Protein AF-A0A5P2GDZ3-F1 (afdb_monomer_lite)

Organism: NCBI:txid2545455

Secondary structure (DSSP, 8-state):
-HHHHHHHHHHHHHHHHS-HHHHHH-TT---EEEHHHHHHHHT--HHHHHHHHHTTSS-EEEE-TTSPEEEEHHHHHHHHHT---TT-HHHHHHHHHHHHHHT-

Structure (mmCIF, N/CA/C/O backbone):
data_AF-A0A5P2GDZ3-F1
#
_entry.id   AF-A0A5P2GDZ3-F1
#
loop_
_atom_site.group_PDB
_atom_site.id
_atom_site.type_symbol
_atom_site.label_atom_id
_atom_site.label_alt_id
_atom_site.label_comp_id
_atom_site.label_asym_id
_atom_site.label_entity_id
_atom_site.label_seq_id
_atom_site.pdbx_PDB_ins_code
_atom_site.Cartn_x
_atom_site.Cartn_y
_atom_site.Cartn_z
_atom_site.occupancy
_atom_site.B_iso_or_equiv
_atom_site.auth_seq_id
_atom_site.auth_comp_id
_atom_site.auth_asym_id
_atom_site.auth_atom_id
_atom_site.pdbx_PDB_model_num
ATOM 1 N N . MET A 1 1 ? 33.727 2.755 14.720 1.00 47.72 1 MET A N 1
ATOM 2 C CA . MET A 1 1 ? 32.993 1.760 13.904 1.00 47.72 1 MET A CA 1
ATOM 3 C C . MET A 1 1 ? 32.064 0.864 14.744 1.00 47.72 1 MET A C 1
ATOM 5 O O . MET A 1 1 ? 31.130 0.315 14.182 1.00 47.72 1 MET A O 1
ATOM 9 N N . GLU A 1 2 ? 32.230 0.761 16.073 1.00 47.84 2 GLU A N 1
ATOM 10 C CA . GLU A 1 2 ? 31.393 -0.099 16.948 1.00 47.84 2 GLU A CA 1
ATOM 11 C C . GLU A 1 2 ? 30.015 0.474 17.345 1.00 47.84 2 GLU A C 1
ATOM 13 O O . GLU A 1 2 ? 29.120 -0.264 17.744 1.00 47.84 2 GLU A O 1
ATOM 18 N N . THR A 1 3 ? 29.776 1.777 17.191 1.00 56.44 3 THR A N 1
ATOM 19 C CA . THR A 1 3 ? 28.532 2.436 17.642 1.00 56.44 3 THR A CA 1
ATOM 20 C C . THR A 1 3 ? 27.351 2.309 16.675 1.00 56.44 3 THR A C 1
ATOM 22 O O . THR A 1 3 ? 26.196 2.432 17.086 1.00 56.44 3 THR A O 1
ATOM 25 N N . LEU A 1 4 ? 27.612 2.046 15.392 1.00 55.19 4 LEU A N 1
ATOM 26 C CA . LEU A 1 4 ? 26.579 1.980 14.350 1.00 55.19 4 LEU A CA 1
ATOM 27 C C . LEU A 1 4 ? 25.825 0.640 14.386 1.00 55.19 4 LEU A C 1
ATOM 29 O O . LEU A 1 4 ? 24.601 0.616 14.283 1.00 55.19 4 LEU A O 1
ATOM 33 N N . LEU A 1 5 ? 26.543 -0.456 14.655 1.00 56.50 5 LEU A N 1
ATOM 34 C CA . LEU A 1 5 ? 25.966 -1.795 14.820 1.00 56.50 5 LEU A CA 1
ATOM 35 C C . LEU A 1 5 ? 25.093 -1.899 16.079 1.00 56.50 5 LEU A C 1
ATOM 37 O O . LEU A 1 5 ? 24.018 -2.495 16.037 1.00 56.50 5 LEU A O 1
ATOM 41 N N . ILE A 1 6 ? 25.498 -1.253 17.178 1.00 61.47 6 ILE A N 1
ATOM 42 C CA . ILE A 1 6 ? 24.703 -1.202 18.415 1.00 61.47 6 ILE A CA 1
ATOM 43 C C . ILE A 1 6 ? 23.426 -0.368 18.211 1.00 61.47 6 ILE A C 1
ATOM 45 O O . ILE A 1 6 ? 22.355 -0.763 18.674 1.00 61.47 6 ILE A O 1
ATOM 49 N N . ARG A 1 7 ? 23.496 0.744 17.461 1.00 60.38 7 ARG A N 1
ATOM 50 C CA . ARG A 1 7 ? 22.313 1.546 17.091 1.00 60.38 7 ARG A CA 1
ATOM 51 C C . ARG A 1 7 ? 21.315 0.764 16.237 1.00 60.38 7 ARG A C 1
ATOM 53 O O . ARG A 1 7 ? 20.120 0.840 16.506 1.00 60.38 7 ARG A O 1
ATOM 60 N N . LEU A 1 8 ? 21.793 -0.012 15.264 1.00 63.16 8 LEU A N 1
ATOM 61 C CA . LEU A 1 8 ? 20.936 -0.852 14.420 1.00 63.16 8 LEU A CA 1
ATOM 62 C C . LEU A 1 8 ? 20.268 -1.976 15.219 1.00 63.16 8 LEU A C 1
ATOM 64 O O . LEU A 1 8 ? 19.060 -2.167 15.110 1.00 63.16 8 LEU A O 1
ATOM 68 N N . LYS A 1 9 ? 21.019 -2.652 16.095 1.00 67.38 9 LYS A N 1
ATOM 69 C CA . LYS A 1 9 ? 20.476 -3.706 16.964 1.00 67.38 9 LYS A CA 1
ATOM 70 C C . LYS A 1 9 ? 19.422 -3.168 17.938 1.00 67.38 9 LYS A C 1
ATOM 72 O O . LYS A 1 9 ? 18.405 -3.818 18.175 1.00 67.38 9 LYS A O 1
ATOM 77 N N . ASN A 1 10 ? 19.628 -1.963 18.469 1.00 64.94 10 ASN A N 1
ATOM 78 C CA . ASN A 1 10 ? 18.645 -1.306 19.331 1.00 64.94 10 ASN A CA 1
ATOM 79 C C . ASN A 1 10 ? 17.391 -0.864 18.567 1.00 64.94 10 ASN A C 1
ATOM 81 O O . ASN A 1 10 ? 16.295 -1.016 19.098 1.00 64.94 10 ASN A O 1
ATOM 85 N N . LEU A 1 11 ? 17.526 -0.384 17.328 1.00 59.91 11 LEU A N 1
ATOM 86 C CA . LEU A 1 11 ? 16.382 -0.068 16.465 1.00 59.91 11 LEU A CA 1
ATOM 87 C C . LEU A 1 11 ? 15.559 -1.319 16.144 1.00 59.91 11 LEU A C 1
ATOM 89 O O . LEU A 1 11 ? 14.341 -1.306 16.287 1.00 59.91 11 LEU A O 1
ATOM 93 N N . GLU A 1 12 ? 16.218 -2.424 15.801 1.00 64.25 12 GLU A N 1
ATOM 94 C CA . GLU A 1 12 ? 15.538 -3.690 15.520 1.00 64.25 12 GLU A CA 1
ATOM 95 C C . GLU A 1 12 ? 14.816 -4.239 16.762 1.00 64.25 12 GLU A C 1
ATOM 97 O O . GLU A 1 12 ? 13.694 -4.735 16.673 1.00 64.25 12 GLU A O 1
ATOM 102 N N . THR A 1 13 ? 15.420 -4.089 17.945 1.00 63.22 13 THR A N 1
ATOM 103 C CA . THR A 1 13 ? 14.813 -4.500 19.222 1.00 63.22 13 THR A CA 1
ATOM 104 C C . THR A 1 13 ? 13.606 -3.631 19.589 1.00 63.22 13 THR A C 1
ATOM 106 O O . THR A 1 13 ? 12.632 -4.136 20.142 1.00 63.22 13 THR A O 1
ATOM 109 N N . GLN A 1 14 ? 13.641 -2.333 19.274 1.00 57.47 14 GLN A N 1
ATOM 110 C CA . GLN A 1 14 ? 12.504 -1.433 19.482 1.00 57.47 14 GLN A CA 1
ATOM 111 C C . GLN A 1 14 ? 11.362 -1.736 18.509 1.00 57.47 14 GLN A C 1
ATOM 113 O O . GLN A 1 14 ? 10.212 -1.770 18.931 1.00 57.47 14 GLN A O 1
ATOM 118 N N . ILE A 1 15 ? 11.672 -2.055 17.250 1.00 61.81 15 ILE A N 1
ATOM 119 C CA . ILE A 1 15 ? 10.674 -2.454 16.249 1.00 61.81 15 ILE A CA 1
ATOM 120 C C . ILE A 1 15 ? 10.043 -3.807 16.611 1.00 61.81 15 ILE A C 1
ATOM 122 O O . ILE A 1 15 ? 8.830 -3.943 16.532 1.00 61.81 15 ILE A O 1
ATOM 126 N N . LYS A 1 16 ? 10.824 -4.781 17.103 1.00 58.47 16 LYS A N 1
ATOM 127 C CA . LYS A 1 16 ? 10.293 -6.064 17.609 1.00 58.47 16 LYS A CA 1
ATOM 128 C C . LYS A 1 16 ? 9.451 -5.931 18.884 1.00 58.47 16 LYS A C 1
ATOM 130 O O . LYS A 1 16 ? 8.654 -6.819 19.154 1.00 58.47 16 LYS A O 1
ATOM 135 N N . LYS A 1 17 ? 9.625 -4.858 19.667 1.00 53.56 17 LYS A N 1
ATOM 136 C CA . LYS A 1 17 ? 8.788 -4.550 20.844 1.00 53.56 17 LYS A CA 1
ATOM 137 C C . LYS A 1 17 ? 7.510 -3.783 20.506 1.00 53.56 17 LYS A C 1
ATOM 139 O O . LYS A 1 17 ? 6.624 -3.709 21.352 1.00 53.56 17 LYS A O 1
ATOM 144 N N . PHE A 1 18 ? 7.410 -3.201 19.313 1.00 52.34 18 PHE A N 1
ATOM 145 C CA . PHE A 1 18 ? 6.168 -2.612 18.833 1.00 52.34 18 PHE A CA 1
ATOM 146 C C . PHE A 1 18 ? 5.330 -3.715 18.192 1.00 52.34 18 PHE A C 1
ATOM 148 O O . PHE A 1 18 ? 5.422 -3.976 16.994 1.00 52.34 18 PHE A O 1
ATOM 155 N N . ASP A 1 19 ? 4.539 -4.381 19.035 1.00 52.94 19 ASP A N 1
ATOM 156 C CA . ASP A 1 19 ? 3.502 -5.318 18.620 1.00 52.94 19 ASP A CA 1
ATOM 157 C C . ASP A 1 19 ? 2.692 -4.712 17.471 1.00 52.94 19 ASP A C 1
ATOM 159 O O . ASP A 1 19 ? 2.032 -3.678 17.607 1.00 52.94 19 ASP A O 1
ATOM 163 N N . THR A 1 20 ? 2.733 -5.372 16.321 1.00 55.38 20 THR A N 1
ATOM 164 C CA . THR A 1 20 ? 1.900 -5.045 15.156 1.00 55.38 20 THR A CA 1
ATOM 165 C C . THR A 1 20 ? 0.409 -5.092 15.513 1.00 55.38 20 THR A C 1
ATOM 167 O O . THR A 1 20 ? -0.387 -4.342 14.946 1.00 55.38 20 THR A O 1
ATOM 170 N N . ASP A 1 21 ? 0.057 -5.864 16.542 1.00 49.62 21 ASP A N 1
ATOM 171 C CA . ASP A 1 21 ? -1.274 -5.927 17.143 1.00 49.62 21 ASP A CA 1
ATOM 172 C C . ASP A 1 21 ? -1.686 -4.630 17.858 1.00 49.62 21 ASP A C 1
ATOM 174 O O . ASP A 1 21 ? -2.870 -4.294 17.874 1.00 49.62 21 ASP A O 1
ATOM 178 N N . PHE A 1 22 ? -0.744 -3.843 18.393 1.00 51.72 22 PHE A N 1
ATOM 179 C CA . PHE A 1 22 ? -1.046 -2.548 19.017 1.00 51.72 22 PHE A CA 1
ATOM 180 C C . PHE A 1 22 ? -1.472 -1.501 17.978 1.00 51.72 22 PHE A C 1
ATOM 182 O O . PHE A 1 22 ? -2.435 -0.761 18.201 1.00 51.72 22 PHE A O 1
ATOM 189 N N . ILE A 1 23 ? -0.792 -1.476 16.824 1.00 53.12 23 ILE A N 1
ATOM 190 C CA . ILE A 1 23 ? -1.116 -0.597 15.688 1.00 53.12 23 ILE A CA 1
ATOM 191 C C . ILE A 1 23 ? -2.515 -0.912 15.154 1.00 53.12 23 ILE A C 1
ATOM 193 O O . ILE A 1 23 ? -3.278 -0.003 14.839 1.00 53.12 23 ILE A O 1
ATOM 197 N N . LEU A 1 24 ? -2.859 -2.198 15.073 1.00 53.16 24 LEU A N 1
ATOM 198 C CA . LEU A 1 24 ? -4.152 -2.637 14.557 1.00 53.16 24 LEU A CA 1
ATOM 199 C C . LEU A 1 24 ? -5.305 -2.421 15.558 1.00 53.16 24 LEU A C 1
ATOM 201 O O . LEU A 1 24 ? -6.428 -2.175 15.124 1.00 53.16 24 LEU A O 1
ATOM 205 N N . ASN A 1 25 ? -5.058 -2.464 16.877 1.00 46.34 25 ASN A N 1
ATOM 206 C CA . ASN A 1 25 ? -6.115 -2.331 17.896 1.00 46.34 25 ASN A CA 1
ATOM 207 C C . ASN A 1 25 ? -6.404 -0.899 18.365 1.00 46.34 25 ASN A C 1
ATOM 209 O O . ASN A 1 25 ? -7.489 -0.629 18.890 1.00 46.34 25 ASN A O 1
ATOM 213 N N . THR A 1 26 ? -5.477 0.044 18.203 1.00 53.44 26 THR A N 1
ATOM 214 C CA . THR A 1 26 ? -5.739 1.436 18.583 1.00 53.44 26 THR A CA 1
ATOM 215 C C . THR A 1 26 ? -6.403 2.185 17.430 1.00 53.44 26 THR A C 1
ATOM 217 O O . THR A 1 26 ? -5.747 2.646 16.503 1.00 53.44 26 THR A O 1
ATOM 220 N N . LYS A 1 27 ? -7.723 2.400 17.534 1.00 53.16 27 LYS A N 1
ATOM 221 C CA . LYS A 1 27 ? -8.564 3.190 16.598 1.00 53.16 27 LYS A CA 1
ATOM 222 C C . LYS A 1 27 ? -8.097 4.646 16.335 1.00 53.16 27 LYS A C 1
ATOM 224 O O . LYS A 1 27 ? -8.821 5.407 15.698 1.00 53.16 27 LYS A O 1
ATOM 229 N N . GLN A 1 28 ? -6.931 5.070 16.829 1.00 49.03 28 GLN A N 1
ATOM 230 C CA . GLN A 1 28 ? -6.429 6.448 16.789 1.00 49.03 28 GLN A CA 1
ATOM 231 C C . GLN A 1 28 ? -5.051 6.630 16.124 1.00 49.03 28 GLN A C 1
ATOM 233 O O . GLN A 1 28 ? -4.710 7.768 15.804 1.00 49.03 28 GLN A O 1
ATOM 238 N N . LEU A 1 29 ? -4.267 5.577 15.851 1.00 59.19 29 LEU A N 1
ATOM 239 C CA . LEU A 1 29 ? -2.925 5.740 15.271 1.00 59.19 29 LEU A CA 1
ATOM 240 C C . LEU A 1 29 ? -2.946 5.637 13.739 1.00 59.19 29 LEU A C 1
ATOM 242 O O . LEU A 1 29 ? -2.784 4.574 13.148 1.00 59.19 29 LEU A O 1
ATOM 246 N N . ARG A 1 30 ? -3.110 6.787 13.073 1.00 66.31 30 ARG A N 1
ATOM 247 C CA . ARG A 1 30 ? -2.868 6.906 11.627 1.00 66.31 30 ARG A CA 1
ATOM 248 C C . ARG A 1 30 ? -1.366 6.946 11.371 1.00 66.31 30 ARG A C 1
ATOM 250 O O . ARG A 1 30 ? -0.769 8.019 11.335 1.00 66.31 30 ARG A O 1
ATOM 257 N N . ILE A 1 31 ? -0.763 5.768 11.246 1.00 74.81 31 ILE A N 1
ATOM 258 C CA . ILE A 1 31 ? 0.649 5.632 10.889 1.00 74.81 31 ILE A CA 1
ATOM 259 C C . ILE A 1 31 ? 0.793 5.851 9.391 1.00 74.81 31 ILE A C 1
ATOM 261 O O . ILE A 1 31 ? 0.072 5.248 8.594 1.00 74.81 31 ILE A O 1
ATOM 265 N N . TYR A 1 32 ? 1.734 6.712 9.028 1.00 82.56 32 TYR A N 1
ATOM 266 C CA . TYR A 1 32 ? 2.070 6.993 7.648 1.00 82.56 32 TYR A CA 1
ATOM 267 C C . TYR A 1 32 ? 3.424 6.386 7.302 1.00 82.56 32 TYR A C 1
ATOM 269 O O . TYR A 1 32 ? 4.341 6.430 8.119 1.00 82.56 32 TYR A O 1
ATOM 277 N N . ILE A 1 33 ? 3.527 5.826 6.103 1.00 83.75 33 ILE A N 1
ATOM 278 C CA . ILE A 1 33 ? 4.743 5.218 5.570 1.00 83.75 33 ILE A CA 1
ATOM 279 C C . ILE A 1 33 ? 5.067 5.776 4.189 1.00 83.75 33 ILE A C 1
ATOM 281 O O . ILE A 1 33 ? 4.185 6.143 3.413 1.00 83.75 33 ILE A O 1
ATOM 285 N N . THR A 1 34 ? 6.350 5.824 3.880 1.00 85.62 34 THR A N 1
ATOM 286 C CA . THR A 1 34 ? 6.901 6.363 2.638 1.00 85.62 34 THR A CA 1
ATOM 287 C C . THR A 1 34 ? 6.743 5.391 1.468 1.00 85.62 34 THR A C 1
ATOM 289 O O . THR A 1 34 ? 6.576 4.184 1.652 1.00 85.62 34 THR A O 1
ATOM 292 N N . ARG A 1 35 ? 6.890 5.888 0.230 1.00 87.50 35 ARG A N 1
ATOM 293 C CA . ARG A 1 35 ? 6.934 5.049 -0.990 1.00 87.50 35 ARG A CA 1
ATOM 294 C C . ARG A 1 35 ? 7.879 3.850 -0.863 1.00 87.50 35 ARG A C 1
ATOM 296 O O . ARG A 1 35 ? 7.498 2.732 -1.196 1.00 87.50 35 ARG A O 1
ATOM 303 N N . ALA A 1 36 ? 9.095 4.079 -0.363 1.00 85.94 36 ALA A N 1
ATOM 304 C CA . ALA A 1 36 ? 10.110 3.036 -0.232 1.00 85.94 36 ALA A CA 1
ATOM 305 C C . ALA A 1 36 ? 9.678 1.926 0.739 1.00 85.94 36 ALA A C 1
ATOM 307 O O . ALA A 1 36 ? 9.947 0.750 0.499 1.00 85.94 36 ALA A O 1
ATOM 308 N N . GLU A 1 37 ? 8.984 2.283 1.818 1.00 85.88 37 GLU A N 1
ATOM 309 C CA . GLU A 1 37 ? 8.444 1.320 2.779 1.00 85.88 37 GLU A CA 1
ATOM 310 C C . GLU A 1 37 ? 7.268 0.539 2.194 1.00 85.88 37 GLU A C 1
ATOM 312 O O . GLU A 1 37 ? 7.197 -0.669 2.399 1.00 85.88 37 GLU A O 1
ATOM 317 N N . VAL A 1 38 ? 6.396 1.180 1.408 1.00 85.94 38 VAL A N 1
ATOM 318 C CA . VAL A 1 38 ? 5.294 0.495 0.709 1.00 85.94 38 VAL A CA 1
ATOM 319 C C . VAL A 1 38 ? 5.824 -0.551 -0.272 1.00 85.94 38 VAL A C 1
ATOM 321 O O . VAL A 1 38 ? 5.377 -1.696 -0.237 1.00 85.94 38 VAL A O 1
ATOM 324 N N . ILE A 1 39 ? 6.807 -0.179 -1.098 1.00 87.62 39 ILE A N 1
ATOM 325 C CA . ILE A 1 39 ? 7.484 -1.074 -2.053 1.00 87.62 39 ILE A CA 1
ATOM 326 C C . ILE A 1 39 ? 8.050 -2.297 -1.326 1.00 87.62 39 ILE A C 1
ATOM 328 O O . ILE A 1 39 ? 7.803 -3.428 -1.735 1.00 87.62 39 ILE A O 1
ATOM 332 N N . ARG A 1 40 ? 8.752 -2.084 -0.204 1.00 86.00 40 ARG A N 1
ATOM 3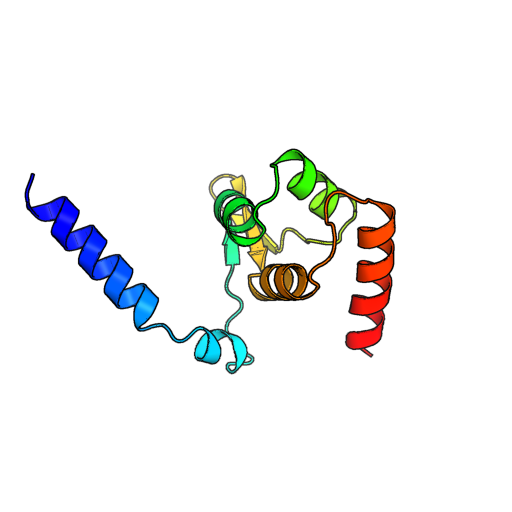33 C CA . ARG A 1 40 ? 9.320 -3.179 0.600 1.00 86.00 40 ARG A CA 1
ATOM 334 C C . ARG A 1 40 ? 8.256 -4.035 1.281 1.00 86.00 40 ARG A C 1
ATOM 336 O O . ARG A 1 40 ? 8.425 -5.242 1.370 1.00 86.00 40 ARG A O 1
ATOM 343 N N . LEU A 1 41 ? 7.184 -3.432 1.790 1.00 84.62 41 LEU A N 1
ATOM 344 C CA . LEU A 1 41 ? 6.139 -4.153 2.520 1.00 84.62 41 LEU A CA 1
ATOM 345 C C . LEU A 1 41 ? 5.279 -5.020 1.606 1.00 84.62 41 LEU A C 1
ATOM 347 O O . LEU A 1 41 ? 4.875 -6.106 2.029 1.00 84.62 41 LEU A O 1
ATOM 351 N N . LEU A 1 42 ? 4.982 -4.529 0.404 1.00 83.50 42 LEU A N 1
ATOM 352 C CA . LEU A 1 42 ? 4.168 -5.221 -0.593 1.00 83.50 42 LEU A CA 1
ATOM 353 C C . LEU A 1 42 ? 4.992 -6.080 -1.556 1.00 83.50 42 LEU A C 1
ATOM 355 O O . LEU A 1 42 ? 4.394 -6.839 -2.308 1.00 83.50 42 LEU A O 1
ATOM 359 N N . GLU A 1 43 ? 6.323 -5.961 -1.534 1.00 86.38 43 GLU A N 1
ATOM 360 C CA . GLU A 1 43 ? 7.236 -6.658 -2.451 1.00 86.38 43 GLU A CA 1
ATOM 361 C C . GLU A 1 43 ? 6.905 -6.382 -3.933 1.00 86.38 43 GLU A C 1
ATOM 363 O O . GLU A 1 43 ? 6.957 -7.265 -4.785 1.00 86.38 43 GLU A O 1
ATOM 368 N N . ILE A 1 44 ? 6.552 -5.130 -4.245 1.00 84.88 44 ILE A N 1
ATOM 369 C CA . ILE A 1 44 ? 6.158 -4.682 -5.593 1.00 84.88 44 ILE A CA 1
ATOM 370 C C . ILE A 1 44 ? 7.208 -3.762 -6.221 1.00 84.88 44 ILE A C 1
ATOM 372 O O . ILE A 1 44 ? 8.044 -3.200 -5.522 1.00 84.88 44 ILE A O 1
ATOM 376 N N . SER A 1 45 ? 7.140 -3.550 -7.539 1.00 87.88 45 SER A N 1
ATOM 377 C CA . SER A 1 45 ? 7.947 -2.529 -8.222 1.00 87.88 45 SER A CA 1
ATOM 378 C C . SER A 1 45 ? 7.404 -1.111 -8.002 1.00 87.88 45 SER A C 1
ATOM 380 O O . SER A 1 45 ? 6.238 -0.916 -7.641 1.00 87.88 45 SER A O 1
ATOM 382 N N . GLU A 1 46 ? 8.232 -0.102 -8.281 1.00 87.06 46 GLU A N 1
ATOM 383 C CA . GLU A 1 46 ? 7.798 1.299 -8.255 1.00 87.06 46 GLU A CA 1
ATOM 384 C C . GLU A 1 46 ? 6.675 1.582 -9.270 1.00 87.06 46 GLU A C 1
ATOM 386 O O . GLU A 1 46 ? 5.701 2.254 -8.930 1.00 87.06 46 GLU A O 1
ATOM 391 N N . ASP A 1 47 ? 6.731 0.972 -10.459 1.00 86.94 47 ASP A N 1
ATOM 392 C CA . ASP A 1 47 ? 5.671 1.075 -11.472 1.00 86.94 47 ASP A CA 1
ATOM 393 C C . ASP A 1 47 ? 4.320 0.559 -10.954 1.00 86.94 47 ASP A C 1
ATOM 395 O O . ASP A 1 47 ? 3.263 1.140 -11.215 1.00 86.94 47 ASP A O 1
ATOM 399 N N . THR A 1 48 ? 4.349 -0.523 -10.174 1.00 83.94 48 THR A N 1
ATOM 400 C CA . THR A 1 48 ? 3.148 -1.121 -9.575 1.00 83.94 48 THR A CA 1
ATOM 401 C C . THR A 1 48 ? 2.577 -0.222 -8.489 1.00 83.94 48 THR A C 1
ATOM 403 O O . THR A 1 48 ? 1.362 -0.023 -8.415 1.00 83.94 48 THR A O 1
ATOM 406 N N . LEU A 1 49 ? 3.444 0.386 -7.673 1.00 86.88 49 LEU A N 1
ATOM 407 C CA . LEU A 1 49 ? 3.017 1.399 -6.714 1.00 86.88 49 LEU A CA 1
ATOM 408 C C . LEU A 1 49 ? 2.354 2.582 -7.432 1.00 86.88 49 LEU A C 1
ATOM 410 O O . LEU A 1 49 ? 1.279 3.021 -7.025 1.00 86.88 49 LEU A O 1
ATOM 414 N N . ASP A 1 50 ? 2.924 3.056 -8.536 1.00 85.69 50 ASP A N 1
ATOM 415 C CA . ASP A 1 50 ? 2.340 4.149 -9.312 1.00 85.69 50 ASP A CA 1
ATOM 416 C C . ASP A 1 50 ? 0.994 3.781 -9.943 1.00 85.69 50 ASP A C 1
ATOM 418 O O . ASP A 1 50 ? 0.093 4.622 -9.987 1.00 85.69 50 ASP A O 1
ATOM 422 N N . LEU A 1 51 ? 0.796 2.530 -10.366 1.00 84.38 51 LEU A N 1
ATOM 423 C CA . LEU A 1 51 ? -0.511 2.027 -10.801 1.00 84.38 51 LEU A CA 1
ATOM 424 C C . LEU A 1 51 ? -1.539 2.041 -9.659 1.00 84.38 51 LEU A C 1
ATOM 426 O O . LEU A 1 51 ? -2.685 2.459 -9.863 1.00 84.38 51 LEU A O 1
ATOM 430 N N . LEU A 1 52 ? -1.147 1.642 -8.446 1.00 83.62 52 LEU A N 1
ATOM 431 C CA . LEU A 1 52 ? -2.013 1.679 -7.259 1.00 83.62 52 LEU A CA 1
ATOM 432 C C . LEU A 1 52 ? -2.390 3.116 -6.865 1.00 83.62 52 LEU A C 1
ATOM 434 O O . LEU A 1 52 ? -3.523 3.363 -6.444 1.00 83.62 52 LEU A O 1
ATOM 438 N N . VAL A 1 53 ? -1.480 4.075 -7.057 1.00 85.44 53 VAL A N 1
ATOM 439 C CA . VAL A 1 53 ? -1.746 5.504 -6.834 1.00 85.44 53 VAL A CA 1
ATOM 440 C C . VAL A 1 53 ? -2.647 6.084 -7.925 1.00 85.44 53 VAL A C 1
ATOM 442 O O . VAL A 1 53 ? -3.672 6.695 -7.620 1.00 85.44 53 VAL A O 1
ATOM 445 N N . LYS A 1 54 ? -2.325 5.859 -9.206 1.00 82.94 54 LYS A N 1
ATOM 446 C CA . LYS A 1 54 ? -3.107 6.361 -10.354 1.00 82.94 54 LYS A CA 1
ATOM 447 C C . LYS A 1 54 ? -4.534 5.820 -10.369 1.00 82.94 54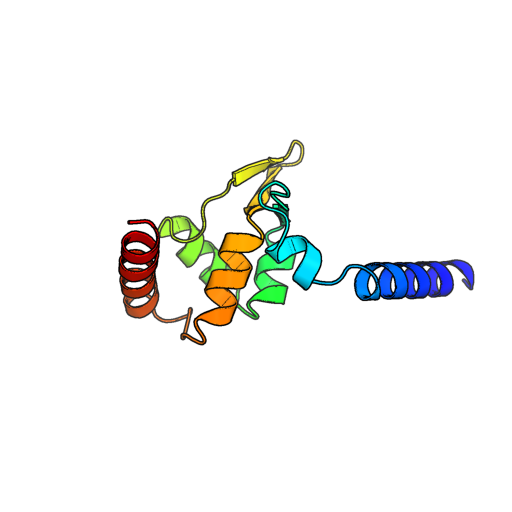 LYS A C 1
ATOM 449 O O . LYS A 1 54 ? -5.467 6.553 -10.676 1.00 82.94 54 LYS A O 1
ATOM 454 N N . SER A 1 55 ? -4.724 4.560 -9.980 1.00 77.06 55 SER A N 1
ATOM 455 C CA . SER A 1 55 ? -6.053 3.944 -9.848 1.00 77.06 55 SER A CA 1
ATOM 456 C C . SER A 1 55 ? -6.852 4.450 -8.634 1.00 77.06 55 SER A C 1
ATOM 458 O O . SER A 1 55 ? -7.997 4.029 -8.426 1.00 77.06 55 SER A O 1
ATOM 460 N N . SER A 1 56 ? -6.280 5.355 -7.828 1.00 77.12 56 SER A N 1
ATOM 461 C CA . SER A 1 56 ? -6.826 5.835 -6.550 1.00 77.12 56 SER A CA 1
ATOM 462 C C . SER A 1 56 ? -7.171 4.686 -5.597 1.00 77.12 56 SER A C 1
ATOM 464 O O . SER A 1 56 ? -8.189 4.724 -4.899 1.00 77.12 56 SER A O 1
ATOM 466 N N . PHE A 1 57 ? -6.385 3.608 -5.649 1.00 78.25 57 PHE A N 1
ATOM 467 C CA . PHE A 1 57 ? -6.503 2.491 -4.724 1.00 78.25 57 PHE A CA 1
ATOM 468 C C . PHE A 1 57 ? -5.725 2.794 -3.434 1.00 78.25 57 PHE A C 1
ATOM 470 O O . PHE A 1 57 ? -6.283 2.697 -2.336 1.00 78.25 57 PHE A O 1
ATOM 477 N N . LEU A 1 58 ? -4.467 3.226 -3.580 1.00 80.50 58 LEU A N 1
ATOM 478 C CA . LEU A 1 58 ? -3.667 3.826 -2.514 1.00 80.50 58 LEU A CA 1
ATOM 479 C C . LEU A 1 58 ? -3.712 5.345 -2.657 1.00 80.50 58 LEU A C 1
ATOM 481 O O . LEU A 1 58 ? -3.241 5.904 -3.646 1.00 80.50 58 LEU A O 1
ATOM 485 N N . ASN A 1 59 ? -4.274 6.019 -1.658 1.00 78.25 59 ASN A N 1
ATOM 486 C CA . ASN A 1 59 ? -4.303 7.475 -1.633 1.00 78.25 59 ASN A CA 1
ATOM 487 C C . ASN A 1 59 ? -3.075 8.008 -0.898 1.00 78.25 59 ASN A C 1
ATOM 489 O O . ASN A 1 59 ? -2.772 7.594 0.223 1.00 78.25 59 ASN A O 1
ATOM 493 N N . ILE A 1 60 ? -2.413 8.983 -1.518 1.00 79.25 60 ILE A N 1
ATOM 494 C CA . ILE A 1 60 ? -1.392 9.787 -0.851 1.00 79.25 60 ILE A CA 1
ATOM 495 C C . ILE A 1 60 ? -2.108 10.593 0.231 1.00 79.25 60 ILE A C 1
ATOM 497 O O . ILE A 1 60 ? -2.945 11.445 -0.066 1.00 79.25 60 ILE A O 1
ATOM 501 N N . SER A 1 61 ? -1.813 10.283 1.487 1.00 71.88 61 SER A N 1
ATOM 502 C CA . SER A 1 61 ? -2.497 10.865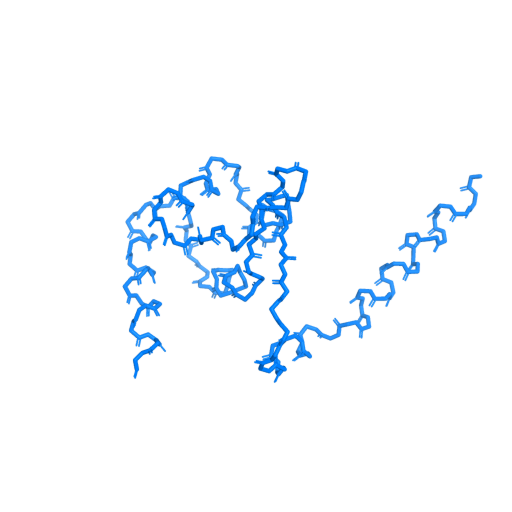 2.641 1.00 71.88 61 SER A CA 1
ATOM 503 C C . SER A 1 61 ? -1.878 12.192 3.069 1.00 71.88 61 SER A C 1
ATOM 505 O O . SER A 1 61 ? -2.584 13.078 3.545 1.00 71.88 61 SER A O 1
ATOM 507 N N . LYS A 1 62 ? -0.567 12.355 2.865 1.00 66.62 62 LYS A N 1
ATOM 508 C CA . LYS A 1 62 ? 0.139 13.618 3.084 1.00 66.62 62 LYS A CA 1
ATOM 509 C C . LYS A 1 62 ? 1.254 13.768 2.051 1.00 66.62 62 LYS A C 1
ATOM 511 O O . LYS A 1 62 ? 1.920 12.799 1.694 1.00 66.62 62 LYS A O 1
ATOM 516 N N . LYS A 1 63 ? 1.448 14.990 1.558 1.00 61.88 63 LYS A N 1
ATOM 517 C CA . LYS A 1 63 ? 2.713 15.392 0.938 1.00 61.88 63 LYS A CA 1
ATOM 518 C C . LYS A 1 63 ? 3.541 16.019 2.055 1.00 61.88 63 LYS A C 1
ATOM 520 O O . LYS A 1 63 ? 3.154 17.063 2.576 1.00 61.88 63 LYS A O 1
ATOM 525 N N . GLY A 1 64 ? 4.588 15.332 2.496 1.00 57.81 64 GLY A N 1
ATOM 526 C CA . GLY A 1 64 ? 5.514 15.843 3.499 1.00 57.81 64 GLY A CA 1
ATOM 527 C C . GLY A 1 64 ? 6.267 17.078 2.997 1.00 57.81 64 GLY A C 1
ATOM 528 O O . GLY A 1 64 ? 6.337 17.333 1.794 1.00 57.81 64 GLY A O 1
ATOM 529 N N . GLU A 1 65 ? 6.869 17.827 3.923 1.00 47.22 65 GLU A N 1
ATOM 530 C CA . GLU A 1 65 ? 7.604 19.078 3.647 1.00 47.22 65 GLU A CA 1
ATOM 531 C C . GLU A 1 65 ? 8.809 18.896 2.705 1.00 47.22 65 GLU A C 1
ATOM 533 O O . GLU A 1 65 ? 9.301 19.862 2.135 1.00 47.22 65 GLU A O 1
ATOM 538 N N . CYS A 1 66 ? 9.241 17.655 2.469 1.00 49.88 66 CYS A N 1
ATOM 539 C CA . CYS A 1 66 ? 10.338 17.314 1.562 1.00 49.88 66 CYS A CA 1
ATOM 540 C C . CYS A 1 66 ? 9.863 16.630 0.260 1.00 49.88 66 CYS A C 1
ATOM 542 O O . CYS A 1 66 ? 10.619 15.909 -0.382 1.00 49.88 66 CYS A O 1
ATOM 544 N N . GLY A 1 67 ? 8.582 16.770 -0.107 1.00 54.22 67 GLY A N 1
ATOM 545 C CA . GLY A 1 67 ? 8.009 16.118 -1.296 1.00 54.22 67 GLY A CA 1
ATOM 546 C C . GLY A 1 67 ? 7.799 14.604 -1.151 1.00 54.22 67 GLY A C 1
ATOM 547 O O . GLY A 1 67 ? 7.362 13.945 -2.095 1.00 54.22 67 GLY A O 1
ATOM 548 N N . VAL A 1 68 ? 8.068 14.050 0.034 1.00 58.59 68 VAL A N 1
ATOM 549 C CA . VAL A 1 68 ? 7.825 12.642 0.359 1.00 58.59 68 VAL A CA 1
ATOM 550 C C . VAL A 1 68 ? 6.318 12.403 0.399 1.00 58.59 68 VAL A C 1
ATOM 552 O O . VAL A 1 68 ? 5.572 13.139 1.046 1.00 58.59 68 VAL A O 1
ATOM 555 N N . THR A 1 69 ? 5.859 11.411 -0.361 1.00 66.62 69 THR A N 1
ATOM 556 C CA . THR A 1 69 ? 4.449 11.018 -0.389 1.00 66.62 69 THR A CA 1
ATOM 557 C C . THR A 1 69 ? 4.226 9.910 0.621 1.00 66.62 69 THR A C 1
ATOM 559 O O . THR A 1 69 ? 4.846 8.847 0.555 1.00 66.62 69 THR A O 1
ATOM 562 N N . ASP A 1 70 ? 3.335 10.205 1.555 1.00 80.06 70 ASP A N 1
ATOM 563 C CA . ASP A 1 70 ? 3.045 9.370 2.702 1.00 80.06 70 ASP A CA 1
ATOM 564 C C . ASP A 1 70 ? 1.724 8.623 2.484 1.00 80.06 70 ASP A C 1
ATOM 566 O O . ASP A 1 70 ? 0.704 9.218 2.112 1.00 80.06 70 ASP A O 1
ATOM 570 N N . PHE A 1 71 ? 1.734 7.317 2.737 1.00 83.81 71 PHE A N 1
ATOM 571 C CA . PHE A 1 71 ? 0.592 6.410 2.633 1.00 83.81 71 PHE A CA 1
ATOM 572 C C . PHE A 1 71 ? 0.160 5.945 4.008 1.00 83.81 71 PHE A C 1
ATOM 574 O O . PHE A 1 71 ? 0.993 5.726 4.882 1.00 83.81 71 PHE A O 1
ATOM 581 N N . LEU A 1 72 ? -1.139 5.743 4.202 1.00 83.44 72 LEU A N 1
ATOM 582 C CA . LEU A 1 72 ? -1.632 5.167 5.442 1.00 83.44 72 LEU A CA 1
ATOM 583 C C . LEU A 1 72 ? -1.218 3.690 5.531 1.00 83.44 72 LEU A C 1
ATOM 585 O O . LEU A 1 72 ? -1.538 2.89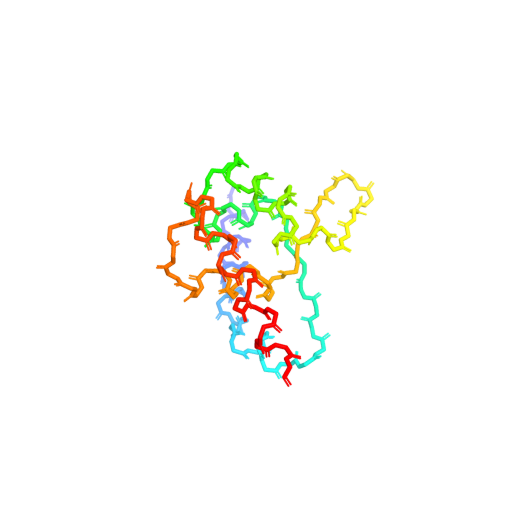6 4.645 1.00 83.44 72 LEU A O 1
ATOM 589 N N . LEU A 1 73 ? -0.540 3.313 6.615 1.00 83.25 73 LEU A N 1
ATOM 590 C CA . LEU A 1 73 ? -0.059 1.950 6.838 1.00 83.25 73 LEU A CA 1
ATOM 591 C C . LEU A 1 73 ? -1.206 0.929 6.839 1.00 83.25 73 LEU A C 1
ATOM 593 O O . LEU A 1 73 ? -1.061 -0.150 6.275 1.00 83.25 73 LEU A O 1
ATOM 597 N N . GLU A 1 74 ? -2.359 1.280 7.411 1.00 78.44 74 GLU A N 1
ATOM 598 C CA . GLU A 1 74 ? -3.557 0.429 7.430 1.00 78.44 74 GLU A CA 1
ATOM 599 C C . GLU A 1 74 ? -3.991 0.015 6.015 1.00 78.44 74 GLU A C 1
ATOM 601 O O . GLU A 1 74 ? -4.270 -1.156 5.759 1.00 78.44 74 GLU A O 1
ATOM 606 N N . ASP A 1 75 ? -3.990 0.960 5.071 1.00 79.25 75 ASP A N 1
ATOM 607 C CA . ASP A 1 75 ? -4.386 0.696 3.688 1.00 79.25 75 ASP A CA 1
ATOM 608 C C . ASP A 1 75 ? -3.402 -0.249 2.983 1.00 79.25 75 ASP A C 1
ATOM 610 O O . ASP A 1 75 ? -3.812 -1.067 2.155 1.00 79.25 75 ASP A O 1
ATOM 614 N N . VAL A 1 76 ? -2.118 -0.151 3.329 1.00 83.31 76 VAL A N 1
ATOM 615 C CA . VAL A 1 76 ? -1.033 -0.968 2.774 1.00 83.31 76 VAL A CA 1
ATOM 616 C C . VAL A 1 76 ? -1.041 -2.371 3.384 1.00 83.31 76 VAL A C 1
ATOM 618 O O . VAL A 1 76 ? -0.935 -3.353 2.655 1.00 83.31 76 VAL A O 1
ATOM 621 N N . ILE A 1 77 ? -1.254 -2.495 4.697 1.00 82.44 77 ILE A N 1
ATOM 622 C CA . ILE A 1 77 ? -1.425 -3.791 5.372 1.00 82.44 77 ILE A CA 1
ATOM 623 C C . ILE A 1 77 ? -2.668 -4.507 4.843 1.00 82.44 77 ILE A C 1
ATOM 625 O O . ILE A 1 77 ? -2.606 -5.700 4.544 1.00 82.44 77 ILE A O 1
ATOM 629 N N . TRP A 1 78 ? -3.784 -3.789 4.671 1.00 81.19 78 TRP A N 1
ATOM 630 C CA . TRP A 1 78 ? -4.992 -4.363 4.081 1.00 81.19 78 TRP A CA 1
ATOM 631 C C . TRP A 1 78 ? -4.692 -4.972 2.715 1.00 81.19 78 TRP A C 1
ATOM 633 O O . TRP A 1 78 ? -5.107 -6.099 2.454 1.00 81.19 78 TRP A O 1
ATOM 643 N N . LEU A 1 79 ? -3.932 -4.253 1.880 1.00 80.25 79 LEU A N 1
ATOM 644 C CA . LEU A 1 79 ? -3.544 -4.702 0.549 1.00 80.25 79 LEU A CA 1
ATOM 645 C C . LEU A 1 79 ? -2.637 -5.936 0.592 1.00 80.25 79 LEU A C 1
ATOM 647 O O . LEU A 1 79 ? -2.905 -6.904 -0.117 1.00 80.25 79 LEU A O 1
ATOM 651 N N . LYS A 1 80 ? -1.629 -5.940 1.474 1.00 81.94 80 LYS A N 1
ATOM 652 C CA . LYS A 1 80 ? -0.755 -7.100 1.706 1.00 81.94 80 LYS A CA 1
ATOM 653 C C . LYS A 1 80 ? -1.560 -8.349 2.074 1.00 81.94 80 LYS A C 1
ATOM 655 O O . LYS A 1 80 ? -1.300 -9.441 1.574 1.00 81.94 80 LYS A O 1
ATOM 660 N N . ASN A 1 81 ? -2.577 -8.177 2.915 1.00 77.19 81 ASN A N 1
ATOM 661 C CA . ASN A 1 81 ? -3.404 -9.275 3.405 1.00 77.19 81 ASN A CA 1
ATOM 662 C C . ASN A 1 81 ? -4.362 -9.852 2.355 1.00 77.19 81 ASN A C 1
ATOM 664 O O . ASN A 1 81 ? -4.841 -10.967 2.546 1.00 77.19 81 ASN A O 1
ATOM 668 N N . GLN A 1 82 ? -4.626 -9.156 1.243 1.00 73.19 82 GLN A N 1
ATOM 669 C CA . GLN A 1 82 ? -5.503 -9.689 0.196 1.00 73.19 82 GLN A CA 1
ATOM 670 C C . GLN A 1 82 ? -4.880 -10.869 -0.573 1.00 73.19 82 GLN A C 1
ATOM 672 O O . GLN A 1 82 ? -5.622 -11.589 -1.230 1.00 73.19 82 GLN A O 1
ATOM 677 N N . ARG A 1 83 ? -3.557 -11.111 -0.481 1.00 68.81 83 ARG A N 1
ATOM 678 C CA . ARG A 1 83 ? -2.847 -12.203 -1.199 1.00 68.81 83 ARG A CA 1
ATOM 679 C C . ARG A 1 83 ? -3.196 -12.279 -2.692 1.00 68.81 83 ARG A C 1
ATOM 681 O O . ARG A 1 83 ? -3.372 -13.349 -3.266 1.00 68.81 83 ARG A O 1
ATOM 688 N N . VAL A 1 84 ? -3.332 -11.116 -3.301 1.00 71.25 84 VAL A N 1
ATOM 689 C CA . VAL A 1 84 ? -3.758 -10.928 -4.683 1.00 71.25 84 VAL A CA 1
ATOM 690 C C . VAL A 1 84 ? -2.592 -10.454 -5.527 1.00 71.25 84 VAL A C 1
ATOM 692 O O . VAL A 1 84 ? -1.723 -9.735 -5.038 1.00 71.25 84 VAL A O 1
ATOM 695 N N . ASP A 1 85 ? -2.603 -10.827 -6.804 1.00 71.50 85 ASP A N 1
ATOM 696 C CA . ASP A 1 85 ? -1.625 -10.327 -7.759 1.00 71.50 85 ASP A CA 1
ATOM 697 C C . ASP A 1 85 ? -1.876 -8.839 -8.045 1.00 71.50 85 ASP A C 1
ATOM 699 O O . ASP A 1 85 ? -2.771 -8.459 -8.806 1.00 71.50 85 ASP A O 1
ATOM 703 N N . LEU A 1 86 ? -1.076 -7.993 -7.398 1.00 68.88 86 LEU A N 1
ATOM 704 C CA . LEU A 1 86 ? -1.109 -6.542 -7.558 1.00 68.88 86 LEU A CA 1
ATOM 705 C C . LEU A 1 86 ? -0.544 -6.084 -8.908 1.00 68.88 86 LEU A C 1
ATOM 707 O O . LEU A 1 86 ? -0.713 -4.917 -9.252 1.00 68.88 86 LEU A O 1
ATOM 711 N N . MET A 1 87 ? 0.073 -6.974 -9.691 1.00 65.19 87 MET A N 1
ATOM 712 C CA . MET A 1 87 ? 0.515 -6.679 -11.057 1.00 65.19 87 MET A CA 1
ATOM 713 C C . MET A 1 87 ? -0.664 -6.684 -12.042 1.00 65.19 87 MET A C 1
ATOM 715 O O . MET A 1 87 ? -0.567 -6.132 -13.139 1.00 65.19 87 MET A O 1
ATOM 719 N N . ASN A 1 88 ? -1.802 -7.273 -11.660 1.00 71.94 88 ASN A N 1
ATOM 720 C CA . ASN A 1 88 ? -2.980 -7.367 -12.509 1.00 71.94 88 ASN A CA 1
ATOM 721 C C . ASN A 1 88 ? -3.968 -6.215 -12.249 1.00 71.94 88 ASN A C 1
ATOM 723 O O . ASN A 1 88 ? -4.641 -6.143 -11.218 1.00 71.94 88 ASN A O 1
ATOM 727 N N . HIS A 1 89 ? -4.123 -5.329 -13.236 1.00 67.06 89 HIS A N 1
ATOM 728 C CA . HIS A 1 89 ? -5.016 -4.172 -13.140 1.00 67.06 89 HIS A CA 1
ATOM 729 C C . HIS A 1 89 ? -6.488 -4.546 -12.882 1.00 67.06 89 HIS A C 1
ATOM 731 O O . HIS A 1 89 ? -7.180 -3.852 -12.131 1.00 67.06 89 HIS A O 1
ATOM 737 N N . SER A 1 90 ? -6.971 -5.656 -13.449 1.00 71.88 90 SER A N 1
ATOM 738 C CA . SER A 1 90 ? -8.352 -6.114 -13.242 1.00 71.88 90 SER A CA 1
ATOM 739 C C . SER A 1 90 ? -8.607 -6.507 -11.787 1.00 71.88 90 SER A C 1
ATOM 741 O O . SER A 1 90 ? -9.671 -6.207 -11.243 1.00 71.88 90 SER A O 1
ATOM 743 N N . VAL A 1 91 ? -7.599 -7.084 -11.129 1.00 75.00 91 VAL A N 1
ATOM 744 C CA . VAL A 1 91 ? -7.652 -7.460 -9.712 1.00 75.00 91 VAL A CA 1
ATOM 745 C C . VAL A 1 91 ? -7.696 -6.213 -8.825 1.00 75.00 91 VAL A C 1
ATOM 747 O O . VAL A 1 91 ? -8.535 -6.128 -7.929 1.00 75.00 91 VAL A O 1
ATOM 750 N N . ILE A 1 92 ? -6.895 -5.181 -9.121 1.00 71.12 92 ILE A N 1
ATOM 751 C CA . ILE A 1 92 ? -6.920 -3.897 -8.387 1.00 71.12 92 ILE A CA 1
ATOM 752 C C . ILE A 1 92 ? -8.321 -3.257 -8.419 1.00 71.12 92 ILE A C 1
ATOM 754 O O . ILE A 1 92 ? -8.816 -2.760 -7.399 1.00 71.12 92 ILE A O 1
ATOM 758 N N . LEU A 1 93 ? -8.992 -3.275 -9.574 1.00 70.88 93 LEU A N 1
ATOM 759 C CA . LEU A 1 93 ? -10.347 -2.729 -9.715 1.00 70.88 93 LEU A CA 1
ATOM 760 C C . LEU A 1 93 ? -11.378 -3.506 -8.882 1.00 70.88 93 LEU A C 1
ATOM 762 O O . LEU A 1 93 ? -12.301 -2.908 -8.316 1.00 70.88 93 LEU A O 1
ATOM 766 N N . GLU A 1 94 ? -11.223 -4.823 -8.776 1.00 74.69 94 GLU A N 1
ATOM 767 C CA . GLU A 1 94 ? -12.097 -5.686 -7.984 1.00 74.69 94 GLU A CA 1
ATOM 768 C C . GLU A 1 94 ? -11.879 -5.501 -6.475 1.00 74.69 94 GLU A C 1
ATOM 770 O O . GLU A 1 94 ? -12.844 -5.316 -5.724 1.00 74.69 94 GLU A O 1
ATOM 775 N N . LEU A 1 95 ? -10.621 -5.380 -6.040 1.00 75.38 95 LEU A N 1
ATOM 776 C CA . LEU A 1 95 ? -10.264 -5.013 -4.667 1.00 75.38 95 LEU A CA 1
ATOM 777 C C . LEU A 1 95 ? -10.847 -3.662 -4.263 1.00 75.38 95 LEU A C 1
ATOM 779 O O . LEU A 1 95 ? -11.338 -3.506 -3.145 1.00 75.38 95 LEU A O 1
ATOM 783 N N . LYS A 1 96 ? -10.852 -2.683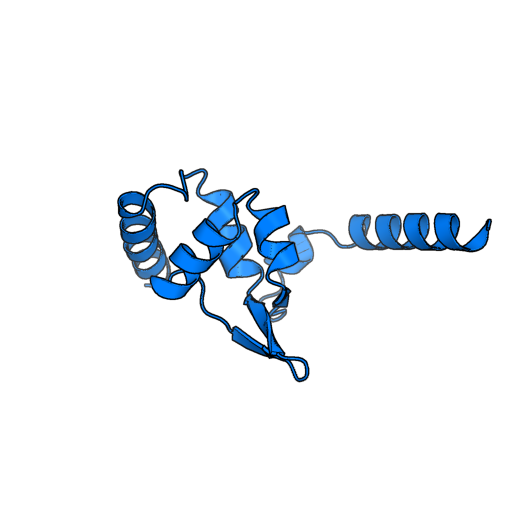 -5.175 1.00 71.88 96 LYS A N 1
ATOM 784 C CA . LYS A 1 96 ? -11.460 -1.370 -4.922 1.00 71.88 96 LYS A CA 1
ATOM 785 C C . LYS A 1 96 ? -12.964 -1.488 -4.656 1.00 71.88 96 LYS A C 1
ATOM 787 O O . LYS A 1 96 ? -13.485 -0.824 -3.755 1.00 71.88 96 LYS A O 1
ATOM 792 N N . LYS A 1 97 ? -13.669 -2.358 -5.392 1.00 79.88 97 LYS A N 1
ATOM 793 C CA . LYS A 1 97 ? -15.090 -2.661 -5.139 1.00 79.88 97 LYS A CA 1
ATOM 794 C C . LYS A 1 97 ? -15.275 -3.342 -3.780 1.00 79.88 97 LYS A C 1
ATOM 796 O O . LYS A 1 97 ? -16.170 -2.947 -3.033 1.00 79.88 97 LYS A O 1
ATOM 801 N N . HIS A 1 98 ? -14.419 -4.307 -3.440 1.00 75.12 98 HIS A N 1
ATOM 802 C CA . HIS A 1 98 ? -14.450 -5.014 -2.155 1.00 75.12 98 HIS A CA 1
ATOM 803 C C . HIS A 1 98 ? -14.204 -4.085 -0.963 1.00 75.12 98 HIS A C 1
ATOM 805 O O . HIS A 1 98 ? -15.007 -4.055 -0.032 1.00 75.12 98 HIS A O 1
ATOM 811 N N . LYS A 1 99 ? -13.170 -3.242 -1.022 1.00 69.06 99 LYS A N 1
ATOM 812 C CA . LYS A 1 99 ? -12.853 -2.257 0.022 1.00 69.06 99 LYS A CA 1
ATOM 813 C C . LYS A 1 99 ? -14.004 -1.273 0.259 1.00 69.06 99 LYS A C 1
ATOM 815 O O . LYS A 1 99 ? -14.268 -0.894 1.396 1.00 69.06 99 LYS A O 1
ATOM 820 N N . LYS A 1 100 ? -14.735 -0.890 -0.798 1.00 70.50 100 LYS A N 1
ATOM 821 C CA . LYS A 1 100 ? -15.933 -0.038 -0.690 1.00 70.50 100 LYS A CA 1
ATOM 822 C C . LYS A 1 100 ? -17.120 -0.759 -0.042 1.00 70.50 100 LYS A C 1
ATOM 824 O O . LYS A 1 100 ? -17.874 -0.112 0.679 1.00 70.50 100 LYS A O 1
ATOM 829 N N . LYS A 1 101 ? -17.291 -2.064 -0.287 1.00 69.12 101 LYS A N 1
ATOM 830 C CA . LYS A 1 101 ? -18.315 -2.884 0.383 1.00 69.12 101 LYS A CA 1
ATOM 831 C C . LYS A 1 101 ? -18.010 -3.071 1.872 1.00 69.12 101 LYS A C 1
ATOM 833 O O . LYS A 1 101 ? -18.925 -2.943 2.662 1.00 69.12 101 LYS A O 1
ATOM 838 N N . LEU A 1 102 ? -16.745 -3.286 2.246 1.00 61.47 102 LEU A N 1
ATOM 839 C CA . LEU A 1 102 ? -16.321 -3.458 3.648 1.00 61.47 102 LEU A CA 1
ATOM 840 C C . LEU A 1 102 ? -16.509 -2.209 4.527 1.00 61.47 102 LEU A C 1
ATOM 842 O O . LEU A 1 102 ? -16.483 -2.316 5.746 1.00 61.47 102 LEU A O 1
ATOM 846 N N . ARG A 1 103 ? -16.657 -1.021 3.925 1.00 56.62 103 ARG A N 1
ATOM 847 C CA . ARG A 1 103 ? -16.902 0.240 4.646 1.00 56.62 103 ARG A CA 1
ATOM 848 C C . ARG A 1 103 ? -18.395 0.577 4.826 1.00 56.62 103 ARG A C 1
ATOM 850 O O . ARG A 1 103 ? -18.679 1.637 5.376 1.00 56.62 103 ARG A O 1
ATOM 857 N N . LYS A 1 104 ? -19.321 -0.249 4.325 1.00 50.66 104 LYS A N 1
ATOM 858 C CA . LYS A 1 104 ? -20.776 -0.109 4.516 1.00 50.66 104 LYS A CA 1
ATOM 859 C C . LYS A 1 104 ? -21.276 -1.141 5.512 1.00 50.66 104 LYS A C 1
ATOM 861 O O . LYS A 1 104 ? -22.210 -0.779 6.253 1.00 50.66 104 LYS A O 1
#

Foldseek 3Di:
DPVVVVVVVVVVVVVV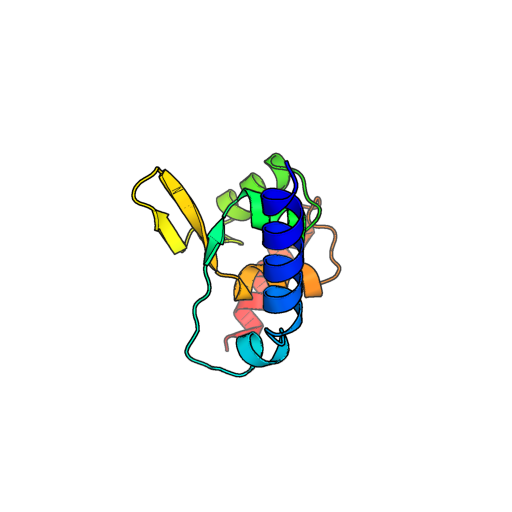VPPPVVVVPPPPDQDKDFLVVLCVLQVHDSVLVVLCPVVVQWDQPDLDPVRTGITGVVSSVVVSVVPDDSVDSVVSVVVSVVVVVVVD

Sequence (104 aa):
METLLIRLKNLETQIKKFDTDFILNTKQLRIYITRAEVIRLLEISEDTLDLLVKSSFLNISKKGECGVTDFLLEDVIWLKNQRVDLMNHSVILELKKHKKKLRK

Radius of gyration: 15.92 Å; chains: 1; bounding box: 54×31×34 Å

pLDDT: mean 70.35, std 12.56, range [46.34, 87.88]